Protein AF-A0A3C2E4Z4-F1 (afdb_monomer_lite)

Sequence (171 aa):
MTAFDACGIAFDSTAMPGRRRVDGERMVDWLDTPCHAYRPSKADHRVPGSPAHEVVEIPMSMLKVKARYDAEPFLRYLDLSYRTEAVAGGMDALVSAARSLVTVTHPSALMPEFAPKGGHGLLSFDLANMTRTLRLLAEAADAAGRDLRFVTLAALGEACRERLERHVPAA

Structure (mmCIF, N/CA/C/O backbone):
data_AF-A0A3C2E4Z4-F1
#
_entry.id   AF-A0A3C2E4Z4-F1
#
loop_
_atom_site.group_PDB
_atom_site.id
_atom_site.type_symbol
_atom_site.label_atom_id
_atom_site.label_alt_id
_atom_site.label_comp_id
_atom_site.label_asym_id
_atom_site.label_entity_id
_atom_site.label_seq_id
_atom_site.pdbx_PDB_ins_code
_atom_site.Cartn_x
_atom_site.Cartn_y
_atom_site.Cartn_z
_atom_site.occupancy
_atom_site.B_iso_or_equiv
_atom_site.auth_seq_id
_atom_site.auth_comp_id
_atom_site.auth_asym_id
_atom_site.auth_atom_id
_atom_site.pdbx_PDB_model_num
ATOM 1 N N . MET A 1 1 ? -9.376 -15.173 10.700 1.00 88.56 1 MET A N 1
ATOM 2 C CA . MET A 1 1 ? -9.407 -14.349 11.925 1.00 88.56 1 MET A CA 1
ATOM 3 C C . MET A 1 1 ? -9.448 -15.169 13.212 1.00 88.56 1 MET A C 1
ATOM 5 O O . MET A 1 1 ? -8.577 -14.955 14.032 1.00 88.56 1 MET A O 1
ATOM 9 N N . THR A 1 2 ? -10.310 -16.180 13.389 1.00 88.44 2 THR A N 1
ATOM 10 C CA . THR A 1 2 ? -10.285 -17.016 14.621 1.00 88.44 2 THR A CA 1
ATOM 11 C C . THR A 1 2 ? -8.916 -17.636 14.934 1.00 88.44 2 THR A C 1
ATOM 13 O O . THR A 1 2 ? -8.474 -17.613 16.076 1.00 88.44 2 THR A O 1
ATOM 16 N N . ALA A 1 3 ? -8.217 -18.159 13.920 1.00 93.50 3 ALA A N 1
ATOM 17 C CA . ALA A 1 3 ? -6.856 -18.671 14.098 1.00 93.50 3 ALA A CA 1
ATOM 18 C C . ALA A 1 3 ? -5.860 -17.573 14.513 1.00 93.50 3 ALA A C 1
ATOM 20 O O . ALA A 1 3 ? -4.919 -17.852 15.241 1.00 93.50 3 ALA A O 1
ATOM 21 N N . PHE A 1 4 ? -6.075 -16.327 14.079 1.00 92.06 4 PHE A N 1
ATOM 22 C CA . PHE A 1 4 ? -5.218 -15.199 14.448 1.00 92.06 4 PHE A CA 1
ATOM 23 C C . PHE A 1 4 ? -5.392 -14.864 15.924 1.00 92.06 4 PHE A C 1
ATOM 25 O O . PHE A 1 4 ? -4.394 -14.800 16.638 1.00 92.06 4 PHE A O 1
ATOM 32 N N . ASP A 1 5 ? -6.641 -14.770 16.390 1.00 90.25 5 ASP A N 1
ATOM 33 C CA . ASP A 1 5 ? -6.947 -14.572 17.809 1.00 90.25 5 ASP A CA 1
ATOM 34 C C . ASP A 1 5 ? -6.328 -15.698 18.660 1.00 90.25 5 ASP A C 1
ATOM 36 O O . ASP A 1 5 ? -5.656 -15.436 19.653 1.00 90.25 5 ASP A O 1
ATOM 40 N N . ALA A 1 6 ? -6.481 -16.958 18.231 1.00 94.94 6 ALA A N 1
ATOM 41 C CA . ALA A 1 6 ? -5.932 -18.118 18.938 1.00 94.94 6 ALA A CA 1
ATOM 42 C C . ALA A 1 6 ? -4.392 -18.130 18.994 1.00 94.94 6 ALA A C 1
ATOM 44 O O . ALA A 1 6 ? -3.815 -18.607 19.969 1.00 94.94 6 ALA A O 1
ATOM 45 N N . CYS A 1 7 ? -3.723 -17.605 17.965 1.00 97.00 7 CYS A N 1
ATOM 46 C CA . CYS A 1 7 ? -2.266 -17.483 17.917 1.00 97.00 7 CYS A CA 1
ATOM 47 C C . CYS A 1 7 ? -1.732 -16.205 18.586 1.00 97.00 7 CYS A C 1
ATOM 49 O O . CYS A 1 7 ? -0.517 -16.017 18.623 1.00 97.00 7 CYS A O 1
ATOM 51 N N . GLY A 1 8 ? -2.599 -15.319 19.087 1.00 95.81 8 GLY A N 1
ATOM 52 C CA . GLY A 1 8 ? -2.188 -14.033 19.655 1.00 95.81 8 GLY A CA 1
ATOM 53 C C . GLY A 1 8 ? -1.666 -13.038 18.612 1.00 95.81 8 GLY A C 1
ATOM 54 O O . GLY A 1 8 ? -0.859 -12.167 18.937 1.00 95.81 8 GLY A O 1
ATOM 55 N N . ILE A 1 9 ? -2.096 -13.160 17.351 1.00 97.06 9 ILE A N 1
ATOM 56 C CA . ILE A 1 9 ? -1.759 -12.193 16.304 1.00 97.06 9 ILE A CA 1
ATOM 57 C C . ILE A 1 9 ? -2.541 -10.905 16.565 1.00 97.06 9 ILE A C 1
ATOM 59 O O . ILE A 1 9 ? -3.761 -10.849 16.442 1.00 97.06 9 ILE A O 1
ATOM 63 N N . ALA A 1 10 ? -1.803 -9.857 16.916 1.00 97.25 10 ALA A N 1
ATOM 64 C CA . ALA A 1 10 ? -2.344 -8.553 17.275 1.00 97.25 10 ALA A CA 1
ATOM 65 C C . ALA A 1 10 ? -2.836 -7.728 16.073 1.00 97.25 10 ALA A C 1
ATOM 67 O O . ALA A 1 10 ? -3.807 -6.976 16.194 1.00 97.25 10 ALA A O 1
ATOM 68 N N . PHE A 1 11 ? -2.139 -7.838 14.942 1.00 97.75 11 PHE A N 1
ATOM 69 C CA . PHE A 1 11 ? -2.318 -6.988 13.768 1.00 97.75 11 PHE A CA 1
ATOM 70 C C . PHE A 1 11 ? -2.181 -7.808 12.494 1.00 97.75 11 PHE A C 1
ATOM 72 O O . PHE A 1 11 ? -1.282 -8.645 12.406 1.00 97.75 11 PHE A O 1
ATOM 79 N N . ASP A 1 12 ? -3.018 -7.512 11.507 1.00 97.25 12 ASP A N 1
ATOM 80 C CA . ASP A 1 12 ? -2.921 -8.076 10.164 1.00 97.25 12 ASP A CA 1
ATOM 81 C C . ASP A 1 12 ? -3.009 -6.983 9.091 1.00 97.25 12 ASP A C 1
ATOM 83 O O . ASP A 1 12 ? -3.464 -5.869 9.353 1.00 97.25 12 ASP A O 1
ATOM 87 N N . SER A 1 13 ? -2.501 -7.276 7.896 1.00 97.12 13 SER A N 1
ATOM 88 C CA . SER A 1 13 ? -2.550 -6.370 6.747 1.00 97.12 13 SER A CA 1
ATOM 89 C C . SER A 1 13 ? -2.710 -7.155 5.448 1.00 97.12 13 SER A C 1
ATOM 91 O O . SER A 1 13 ? -1.925 -7.018 4.507 1.00 97.12 13 SER A O 1
ATOM 93 N N . THR A 1 14 ? -3.699 -8.046 5.408 1.00 95.00 14 THR A N 1
ATOM 94 C CA . THR A 1 14 ? -3.990 -8.868 4.223 1.00 95.00 14 THR A CA 1
ATOM 95 C C . THR A 1 14 ? -5.145 -8.318 3.394 1.00 95.00 14 THR A C 1
ATOM 97 O O . THR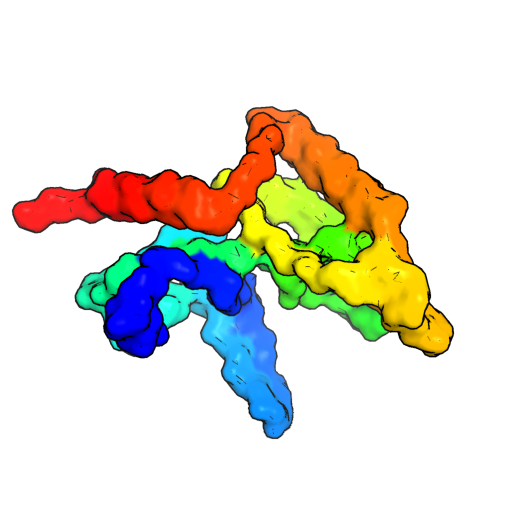 A 1 14 ? -5.245 -8.621 2.198 1.00 95.00 14 THR A O 1
ATOM 100 N N . ALA A 1 15 ? -5.990 -7.476 3.990 1.00 96.62 15 ALA A N 1
ATOM 101 C CA . ALA A 1 15 ? 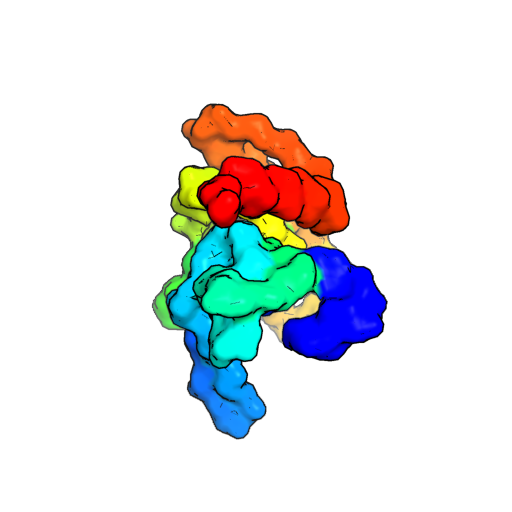-7.107 -6.835 3.323 1.00 96.62 15 ALA A CA 1
ATOM 102 C C . ALA A 1 15 ? -6.650 -5.945 2.157 1.00 96.62 15 ALA A C 1
ATOM 104 O O . ALA A 1 15 ? -5.736 -5.126 2.285 1.00 96.62 15 ALA A O 1
ATOM 105 N N . MET A 1 16 ? -7.349 -6.054 1.022 1.00 96.81 16 MET A N 1
ATOM 106 C CA . MET A 1 16 ? -7.125 -5.240 -0.181 1.00 96.81 16 MET A CA 1
ATOM 107 C C . MET A 1 16 ? -8.406 -4.477 -0.563 1.00 96.81 16 MET A C 1
ATOM 109 O O . MET A 1 16 ? -9.099 -4.897 -1.491 1.00 96.81 16 MET A O 1
ATOM 113 N N . PRO A 1 17 ? -8.735 -3.373 0.131 1.00 96.94 17 PRO A N 1
ATOM 114 C CA . PRO A 1 17 ? -9.995 -2.643 -0.022 1.00 96.94 17 PRO A CA 1
ATOM 115 C C . PRO A 1 17 ? -10.382 -2.362 -1.474 1.00 96.94 17 PRO A C 1
ATOM 117 O O . PRO A 1 17 ? -9.558 -1.918 -2.273 1.00 96.94 17 PRO A O 1
ATOM 120 N N . GLY A 1 18 ? -11.641 -2.626 -1.826 1.00 94.88 18 GLY A N 1
ATOM 121 C CA . GLY A 1 18 ? -12.184 -2.396 -3.166 1.00 94.88 18 GLY A CA 1
ATOM 122 C C . GLY A 1 18 ? -11.714 -3.395 -4.230 1.00 94.88 18 GLY A C 1
ATOM 123 O O . GLY A 1 18 ? -12.079 -3.262 -5.401 1.00 94.88 18 GLY A O 1
ATOM 124 N N . ARG A 1 19 ? -10.902 -4.399 -3.872 1.00 93.06 19 ARG A N 1
ATOM 125 C CA . ARG A 1 19 ? -10.440 -5.420 -4.815 1.00 93.06 19 ARG A CA 1
ATOM 126 C C . ARG A 1 19 ? -11.401 -6.600 -4.846 1.00 93.06 19 ARG A C 1
ATOM 128 O O . ARG A 1 19 ? -11.597 -7.283 -3.848 1.00 93.06 19 ARG A O 1
ATOM 135 N N . ARG A 1 20 ? -11.880 -6.926 -6.044 1.00 92.69 20 ARG A N 1
ATOM 136 C CA . ARG A 1 20 ? -12.512 -8.211 -6.341 1.00 92.69 20 ARG A CA 1
ATOM 137 C C . ARG A 1 20 ? -11.785 -8.888 -7.486 1.00 92.69 20 ARG A C 1
ATOM 139 O O . ARG A 1 20 ? -11.514 -8.265 -8.509 1.00 92.69 20 ARG A O 1
ATOM 146 N N . ARG A 1 21 ? -11.450 -10.158 -7.306 1.00 86.00 21 ARG A N 1
ATOM 147 C CA . ARG A 1 21 ? -10.878 -11.023 -8.335 1.00 86.00 21 ARG A CA 1
ATOM 148 C C . ARG A 1 21 ? -11.624 -12.344 -8.289 1.00 86.00 21 ARG A C 1
ATOM 150 O O . ARG A 1 21 ? -11.639 -13.008 -7.259 1.00 86.00 21 ARG A O 1
ATOM 157 N N . VAL A 1 22 ? -12.244 -12.694 -9.405 1.00 84.12 22 VAL A N 1
ATOM 158 C CA . VAL A 1 22 ? -12.874 -13.995 -9.609 1.00 84.12 22 VAL A CA 1
ATOM 159 C C . VAL A 1 22 ? -12.199 -14.593 -10.830 1.00 84.12 22 VAL A C 1
ATOM 161 O O . VAL A 1 22 ? -12.406 -14.111 -11.941 1.00 84.12 22 VAL A O 1
ATOM 164 N N . ASP A 1 23 ? -11.336 -15.578 -10.617 1.00 82.88 23 ASP A N 1
ATOM 165 C CA . ASP A 1 23 ? -10.755 -16.374 -11.693 1.00 82.88 23 ASP A CA 1
ATOM 166 C C . ASP A 1 23 ? -10.918 -17.873 -11.409 1.00 82.88 23 ASP A C 1
ATOM 168 O O . ASP A 1 23 ? -11.503 -18.264 -10.398 1.00 82.88 23 ASP A O 1
ATOM 172 N N . GLY A 1 24 ? -10.451 -18.714 -12.335 1.00 75.56 24 GLY A N 1
ATOM 173 C CA . GLY A 1 24 ? -10.587 -20.168 -12.236 1.00 75.56 24 GLY A CA 1
ATOM 174 C C . GLY A 1 24 ? -9.790 -20.817 -11.098 1.00 75.56 24 GLY A C 1
ATOM 175 O O . GLY A 1 24 ? -9.964 -22.009 -10.868 1.00 75.56 24 GLY A O 1
ATOM 176 N N . GLU A 1 25 ? -8.935 -20.070 -10.391 1.00 77.56 25 GLU A N 1
ATOM 177 C CA . GLU A 1 25 ? -8.094 -20.593 -9.308 1.00 77.56 25 GLU A CA 1
ATOM 178 C C . GLU A 1 25 ? -8.497 -20.046 -7.935 1.00 77.56 25 GLU A C 1
ATOM 180 O O . GLU A 1 25 ? -8.413 -20.764 -6.936 1.00 77.56 25 GLU A O 1
ATOM 185 N N . ARG A 1 26 ? -8.882 -18.765 -7.847 1.00 75.81 26 ARG A N 1
ATOM 186 C CA . ARG A 1 26 ? -9.131 -18.068 -6.580 1.00 75.81 26 ARG A CA 1
ATOM 187 C C . ARG A 1 26 ? -10.270 -17.058 -6.695 1.00 75.81 26 ARG A C 1
ATOM 189 O O . ARG A 1 26 ? -10.350 -16.256 -7.625 1.00 75.81 26 ARG A O 1
ATOM 196 N N . MET A 1 27 ? -11.091 -17.027 -5.649 1.00 84.75 27 MET A N 1
ATOM 197 C CA . MET A 1 27 ? -12.010 -15.928 -5.380 1.00 84.75 27 MET A CA 1
ATOM 198 C C . MET A 1 27 ? -11.427 -15.061 -4.265 1.00 84.75 27 MET A C 1
ATOM 200 O O . MET A 1 27 ? -11.152 -15.544 -3.169 1.00 84.75 27 MET A O 1
ATOM 204 N N . VAL A 1 28 ? -11.230 -13.780 -4.556 1.00 88.00 28 VAL A N 1
ATOM 205 C CA . VAL A 1 28 ? -10.873 -12.749 -3.581 1.00 88.00 28 VAL A CA 1
ATOM 206 C C . VAL A 1 28 ? -11.931 -11.662 -3.674 1.00 88.00 28 VAL A C 1
ATOM 208 O O . VAL A 1 28 ? -12.137 -11.104 -4.752 1.00 88.00 28 VAL A O 1
ATOM 211 N N . ASP A 1 29 ? -12.588 -11.353 -2.562 1.00 93.69 29 ASP A N 1
ATOM 212 C CA . ASP A 1 29 ? -13.596 -10.300 -2.491 1.00 93.69 29 ASP A CA 1
ATOM 213 C C . ASP A 1 29 ? -13.361 -9.425 -1.260 1.00 93.69 29 ASP A C 1
ATOM 215 O O . ASP A 1 29 ? -13.545 -9.866 -0.131 1.00 93.69 29 ASP A O 1
ATOM 219 N N . TRP A 1 30 ? -12.957 -8.184 -1.507 1.00 95.75 30 TRP A N 1
ATOM 220 C CA . TRP A 1 30 ? -12.745 -7.133 -0.516 1.00 95.75 30 TRP A CA 1
ATOM 221 C C . TRP A 1 30 ? -13.512 -5.858 -0.898 1.00 95.75 30 TRP A C 1
ATOM 223 O O . TRP A 1 30 ? -13.077 -4.752 -0.573 1.00 95.75 30 TRP A O 1
ATOM 233 N N . LEU A 1 31 ? -14.616 -5.981 -1.651 1.00 95.75 31 LEU A N 1
ATOM 234 C CA . LEU A 1 31 ? -15.387 -4.816 -2.107 1.00 95.75 31 LEU A CA 1
ATOM 235 C C . LEU A 1 31 ? -15.894 -3.964 -0.944 1.00 95.75 31 LEU A C 1
ATOM 237 O O . LEU A 1 31 ? -15.792 -2.742 -1.000 1.00 95.75 31 LEU A O 1
ATOM 241 N N . ASP A 1 32 ? -16.379 -4.619 0.108 1.00 95.88 32 ASP A N 1
ATOM 242 C CA . ASP A 1 32 ? -17.008 -3.964 1.260 1.00 95.88 32 ASP A CA 1
ATOM 243 C C . ASP A 1 32 ? -15.990 -3.510 2.319 1.00 95.88 32 ASP A C 1
ATOM 245 O O . ASP A 1 32 ? -16.353 -2.949 3.352 1.00 95.88 32 ASP A O 1
ATOM 249 N N . THR A 1 33 ? -14.701 -3.764 2.086 1.00 97.56 33 THR A N 1
ATOM 250 C CA . THR A 1 33 ? -13.665 -3.533 3.088 1.00 97.56 33 THR A CA 1
ATOM 251 C C . THR A 1 33 ? -13.281 -2.067 3.187 1.00 97.56 33 THR A C 1
ATOM 253 O O . THR A 1 33 ? -12.958 -1.450 2.168 1.00 97.56 33 THR A O 1
ATOM 256 N N . PRO A 1 34 ? -13.269 -1.487 4.403 1.00 96.44 34 PRO A N 1
ATOM 257 C CA . PRO A 1 34 ? -12.885 -0.098 4.580 1.00 96.44 34 PRO A CA 1
ATOM 258 C C . PRO A 1 34 ? -11.404 0.112 4.251 1.00 96.44 34 PRO A C 1
ATOM 260 O O . PRO A 1 34 ? -10.569 -0.766 4.438 1.00 96.44 34 PRO A O 1
ATOM 263 N N . CYS A 1 35 ? -11.048 1.323 3.831 1.00 96.12 35 CYS A N 1
ATOM 264 C CA . CYS A 1 35 ? -9.656 1.725 3.599 1.00 96.12 35 CYS A CA 1
ATOM 265 C C . CYS A 1 35 ? -8.929 2.205 4.872 1.00 96.12 35 CYS A C 1
ATOM 267 O O . CYS A 1 35 ? -7.887 2.855 4.788 1.00 96.12 35 CYS A O 1
ATOM 269 N N . HIS A 1 36 ? -9.497 1.953 6.052 1.00 96.00 36 HIS A N 1
ATOM 270 C CA . HIS A 1 36 ? -8.947 2.339 7.349 1.00 96.00 36 HIS A CA 1
ATOM 271 C C . HIS A 1 36 ? -8.918 1.136 8.287 1.00 96.00 36 HIS A C 1
ATOM 273 O O . HIS A 1 36 ? -9.640 0.166 8.076 1.00 96.00 36 HIS A O 1
ATOM 279 N N . ALA A 1 37 ? -8.075 1.206 9.319 1.00 97.38 37 ALA A N 1
ATOM 280 C CA . ALA A 1 37 ? -7.940 0.117 10.274 1.00 97.38 37 ALA A CA 1
ATOM 281 C C . ALA A 1 37 ? -9.257 -0.162 11.011 1.00 97.38 37 ALA A C 1
ATOM 283 O O . ALA A 1 37 ? -9.954 0.776 11.401 1.00 97.38 37 ALA A O 1
ATOM 284 N N . TYR A 1 38 ? -9.575 -1.437 11.222 1.00 97.38 38 TYR A N 1
ATOM 285 C CA . TYR A 1 38 ? -10.826 -1.873 11.841 1.00 97.38 38 TYR A CA 1
ATOM 286 C C . TYR A 1 38 ? -10.649 -3.177 12.626 1.00 97.38 38 TYR A C 1
ATOM 288 O O . TYR A 1 38 ? -9.681 -3.908 12.429 1.00 97.38 38 TYR A O 1
ATOM 296 N N . ARG A 1 39 ? -11.593 -3.473 13.527 1.00 97.38 39 ARG A N 1
ATOM 297 C CA . ARG A 1 39 ? -11.728 -4.809 14.126 1.00 97.38 39 ARG A CA 1
ATOM 298 C C . ARG A 1 39 ? -12.703 -5.628 13.274 1.00 97.38 39 ARG A C 1
ATOM 300 O O . ARG A 1 39 ? -13.865 -5.220 13.176 1.00 97.38 39 ARG A O 1
ATOM 307 N N . PRO A 1 40 ? -12.270 -6.732 12.642 1.00 97.44 40 PRO A N 1
ATOM 308 C CA . PRO A 1 40 ? -13.129 -7.537 11.781 1.00 97.44 40 PRO A CA 1
ATOM 309 C C . PRO A 1 40 ? -14.350 -8.086 12.518 1.00 97.44 40 PRO A C 1
ATOM 311 O O . PRO A 1 40 ? -14.220 -8.618 13.618 1.00 97.44 40 PRO A O 1
ATOM 314 N N . SER A 1 41 ? -15.532 -8.008 11.908 1.00 97.50 41 SER A N 1
ATOM 315 C CA . SER A 1 41 ? -16.733 -8.671 12.423 1.00 97.50 41 SER A CA 1
ATOM 316 C C . SER A 1 41 ? -16.538 -10.187 12.463 1.00 97.50 41 SER A C 1
ATOM 318 O O . SER A 1 41 ? -15.949 -10.767 11.548 1.00 97.50 41 SER A O 1
ATOM 320 N N . LYS A 1 42 ? -17.096 -10.857 13.480 1.00 96.44 42 LYS A N 1
ATOM 321 C CA . LYS A 1 42 ? -17.122 -12.331 13.519 1.00 96.44 42 LYS A CA 1
ATOM 322 C C . LYS A 1 42 ? -18.004 -12.940 12.426 1.00 96.44 42 LYS A C 1
ATOM 324 O O . LYS A 1 42 ? -17.790 -14.088 12.050 1.00 96.44 42 LYS A O 1
ATOM 329 N N . ALA A 1 43 ? -18.999 -12.195 11.941 1.00 96.88 43 ALA A N 1
ATOM 330 C CA . ALA A 1 43 ? -19.909 -12.655 10.892 1.00 96.88 43 ALA A CA 1
ATOM 331 C C . ALA A 1 43 ? -19.331 -12.454 9.482 1.00 96.88 43 ALA A C 1
ATOM 333 O O . ALA A 1 43 ? -19.550 -13.283 8.604 1.00 96.88 43 ALA A O 1
ATOM 334 N N . ASP A 1 44 ? -18.581 -11.370 9.274 1.00 96.38 44 ASP A N 1
ATOM 335 C CA . ASP A 1 44 ? -17.911 -11.062 8.010 1.00 96.38 44 ASP A CA 1
ATOM 336 C C . ASP A 1 44 ? -16.616 -10.283 8.278 1.00 96.38 44 ASP A C 1
ATOM 338 O O . ASP A 1 44 ? -16.627 -9.086 8.562 1.00 96.38 44 ASP A O 1
ATOM 342 N N . HIS A 1 45 ? -15.475 -10.963 8.162 1.00 95.62 45 HIS A N 1
ATOM 343 C CA . HIS A 1 45 ? -14.164 -10.381 8.457 1.00 95.62 45 HIS A CA 1
ATOM 344 C C . HIS A 1 45 ? -13.780 -9.201 7.545 1.00 95.62 45 HIS A C 1
ATOM 346 O O . HIS A 1 45 ? -12.812 -8.491 7.822 1.00 95.62 45 HIS A O 1
ATOM 352 N N . ARG A 1 46 ? -14.510 -8.983 6.449 1.00 96.81 46 ARG A N 1
ATOM 353 C CA . ARG A 1 46 ? -14.254 -7.896 5.503 1.00 96.81 46 ARG A CA 1
ATOM 354 C C . ARG A 1 46 ? -14.715 -6.544 6.031 1.00 96.81 46 ARG A C 1
ATOM 356 O O . ARG A 1 46 ? -14.246 -5.536 5.521 1.00 96.81 46 ARG A O 1
ATOM 363 N N . VAL A 1 47 ? -15.604 -6.513 7.024 1.00 97.50 47 VAL A N 1
ATOM 364 C CA . VAL A 1 47 ? -16.223 -5.287 7.547 1.00 97.50 47 VAL A CA 1
ATOM 365 C C . VAL A 1 47 ? -16.017 -5.155 9.060 1.00 97.50 47 VAL A C 1
ATOM 367 O O . VAL A 1 47 ? -15.840 -6.164 9.750 1.00 97.50 47 VAL A O 1
ATOM 370 N N . PRO A 1 48 ? -16.048 -3.929 9.616 1.00 97.19 48 PRO A N 1
ATOM 371 C CA . PRO A 1 48 ? -16.150 -3.746 11.059 1.00 97.19 48 PRO A CA 1
ATOM 372 C C . PRO A 1 48 ? -17.466 -4.325 11.584 1.00 97.19 48 PRO A C 1
ATOM 374 O O . PRO A 1 48 ? -18.492 -4.273 10.906 1.00 97.19 48 PRO A O 1
ATOM 377 N N . GLY A 1 49 ? -17.473 -4.837 12.812 1.00 93.56 49 GLY A N 1
ATOM 378 C CA . GLY A 1 49 ? -18.722 -5.270 13.432 1.00 93.56 49 GLY A CA 1
ATOM 379 C C . GLY A 1 49 ? -18.633 -5.494 14.929 1.00 93.56 49 GLY A C 1
ATOM 380 O O . GLY A 1 49 ? -17.574 -5.374 15.532 1.00 93.56 49 GLY A O 1
ATOM 381 N N . SER A 1 50 ? -19.783 -5.819 15.514 1.00 92.69 50 SER A N 1
ATOM 382 C CA . SER A 1 50 ? -19.931 -6.258 16.898 1.00 92.69 50 SER A CA 1
ATOM 383 C C . SER A 1 50 ? -20.887 -7.458 16.904 1.00 92.69 50 SER A C 1
ATOM 385 O O . SER A 1 50 ? -22.016 -7.313 16.433 1.00 92.69 50 SER A O 1
ATOM 387 N N . PRO A 1 51 ? -20.465 -8.651 17.359 1.00 95.31 51 PRO A N 1
ATOM 388 C CA . PRO A 1 51 ? -19.160 -8.957 17.948 1.00 95.31 51 PRO A CA 1
ATOM 389 C C . PRO A 1 51 ? -18.008 -8.932 16.923 1.00 95.31 51 PRO A C 1
ATOM 391 O O . PRO A 1 51 ? -18.188 -9.301 15.761 1.00 95.31 51 PRO A O 1
ATOM 394 N N . ALA A 1 52 ? -16.816 -8.539 17.380 1.00 96.81 52 ALA A N 1
ATOM 395 C CA . ALA A 1 52 ? -15.598 -8.433 16.570 1.00 96.81 52 ALA A CA 1
ATOM 396 C C . ALA A 1 52 ? -14.528 -9.458 16.983 1.00 96.81 52 ALA A C 1
ATOM 398 O O . ALA A 1 52 ? -14.610 -10.055 18.058 1.00 96.81 52 ALA A O 1
ATOM 399 N N . HIS A 1 53 ? -13.532 -9.647 16.124 1.00 96.56 53 HIS A N 1
ATOM 400 C CA . HIS A 1 53 ? -12.257 -10.281 16.452 1.00 96.56 53 HIS A CA 1
ATOM 401 C C . HIS A 1 53 ? -11.330 -9.320 17.218 1.00 96.56 53 HIS A C 1
ATOM 403 O O . HIS A 1 53 ? -11.505 -8.100 17.155 1.00 96.56 53 HIS A O 1
ATOM 409 N N . GLU A 1 54 ? -10.343 -9.876 17.927 1.00 95.19 54 GLU A N 1
ATOM 410 C CA . GLU A 1 54 ? -9.364 -9.091 18.695 1.00 95.19 54 GLU A CA 1
ATOM 411 C C . GLU A 1 54 ? -8.281 -8.498 17.787 1.00 9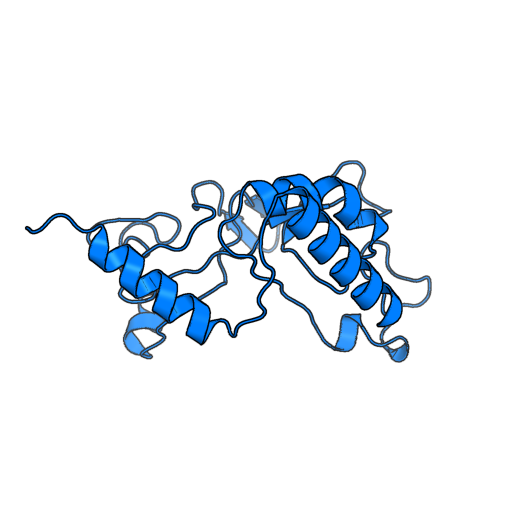5.19 54 GLU A C 1
ATOM 413 O O . GLU A 1 54 ? -7.819 -7.373 18.015 1.00 95.19 54 GLU A O 1
ATOM 418 N N . VAL A 1 55 ? -7.901 -9.237 16.736 1.00 97.00 55 VAL A N 1
ATOM 419 C CA . VAL A 1 55 ? -6.970 -8.746 15.715 1.00 97.00 55 VAL A CA 1
ATOM 420 C C . VAL A 1 55 ? -7.477 -7.440 15.098 1.00 97.00 55 VAL A C 1
ATOM 422 O O . VAL A 1 55 ? -8.649 -7.299 14.745 1.00 97.00 55 VAL A O 1
ATOM 425 N N . VAL A 1 56 ? -6.576 -6.470 14.952 1.00 97.56 56 VAL A N 1
ATOM 426 C CA . VAL A 1 56 ? -6.852 -5.240 14.205 1.00 97.56 56 VAL A CA 1
ATOM 427 C C . VAL A 1 56 ? -6.333 -5.414 12.783 1.00 97.56 56 VAL A C 1
ATOM 429 O O . VAL A 1 56 ? -5.135 -5.599 12.570 1.00 97.56 56 VAL A O 1
ATOM 432 N N . GLU A 1 57 ? -7.235 -5.321 11.813 1.00 98.00 57 GLU A N 1
ATOM 433 C CA . GLU A 1 57 ? -6.878 -5.276 10.399 1.00 98.00 57 GLU A CA 1
ATOM 434 C C . GLU A 1 57 ? -6.407 -3.863 10.050 1.00 98.00 57 GLU A C 1
ATOM 436 O O . GLU A 1 57 ? -7.082 -2.877 10.359 1.00 98.00 57 GLU A O 1
ATOM 441 N N . ILE A 1 58 ? -5.259 -3.755 9.387 1.00 98.19 58 ILE A N 1
ATOM 442 C CA . ILE A 1 58 ? -4.694 -2.521 8.840 1.00 98.19 58 ILE A CA 1
ATOM 443 C C . ILE A 1 58 ? -4.605 -2.723 7.326 1.00 98.19 58 ILE A C 1
ATOM 445 O O . ILE A 1 58 ? -3.601 -3.243 6.841 1.00 98.19 58 ILE A O 1
ATOM 449 N N . PRO A 1 59 ? -5.637 -2.344 6.560 1.00 97.69 59 PRO A N 1
ATOM 450 C CA . PRO A 1 59 ? -5.706 -2.699 5.150 1.00 97.69 59 PRO A CA 1
ATOM 451 C C . PRO A 1 59 ? -4.523 -2.175 4.334 1.00 97.69 59 PRO A C 1
ATOM 453 O O . PRO A 1 59 ? -4.007 -1.082 4.595 1.00 97.69 59 PRO A O 1
ATOM 456 N N . MET A 1 60 ? -4.124 -2.932 3.310 1.00 98.06 60 MET A N 1
ATOM 457 C CA . MET A 1 60 ? -3.117 -2.480 2.353 1.00 98.06 60 MET A CA 1
ATOM 458 C C . MET A 1 60 ? -3.571 -1.183 1.678 1.00 98.06 60 MET A C 1
ATOM 460 O O . MET A 1 60 ? -4.754 -0.994 1.381 1.00 98.06 60 MET A O 1
ATOM 464 N N . SER A 1 61 ? -2.628 -0.294 1.370 1.00 98.06 61 SER A N 1
ATOM 465 C CA . SER A 1 61 ? -2.945 0.890 0.576 1.00 98.06 61 SER A CA 1
ATOM 466 C C . SER A 1 61 ? -3.177 0.505 -0.870 1.00 98.06 61 SER A C 1
ATOM 468 O O . SER A 1 61 ? -2.296 -0.065 -1.504 1.00 98.06 61 SER A O 1
ATOM 470 N N . MET A 1 62 ? -4.350 0.841 -1.396 1.00 97.25 62 MET A N 1
ATOM 471 C CA . MET A 1 62 ? -4.763 0.485 -2.748 1.00 97.25 62 MET A CA 1
ATOM 472 C C . MET A 1 62 ? -4.804 1.731 -3.629 1.00 97.25 62 MET A C 1
ATOM 474 O O . MET A 1 62 ? -5.382 2.743 -3.242 1.00 97.25 62 MET A O 1
ATOM 478 N N . LEU A 1 63 ? -4.228 1.656 -4.826 1.00 96.44 63 LEU A N 1
ATOM 479 C CA . LEU A 1 63 ? -4.269 2.729 -5.820 1.00 96.44 63 LEU A CA 1
ATOM 480 C C . LEU A 1 63 ? -4.498 2.184 -7.228 1.00 96.44 63 LEU A C 1
ATOM 482 O O . LEU A 1 63 ? -4.269 1.004 -7.512 1.00 96.44 63 LEU A O 1
ATOM 486 N N . LYS A 1 64 ? -4.989 3.047 -8.118 1.00 95.44 64 LYS A N 1
ATOM 487 C CA . LYS A 1 64 ? -5.123 2.725 -9.539 1.00 95.44 64 LYS A CA 1
ATOM 488 C C . LYS A 1 64 ? -3.741 2.751 -10.184 1.00 95.44 64 LYS A C 1
ATOM 490 O O . LYS A 1 64 ? -3.064 3.771 -10.166 1.00 95.44 64 LYS A O 1
ATOM 495 N N . VAL A 1 65 ? -3.344 1.620 -10.750 1.00 96.88 65 VAL A N 1
ATOM 496 C CA . VAL A 1 65 ? -2.036 1.393 -11.363 1.00 96.88 65 VAL A CA 1
ATOM 497 C C . VAL A 1 65 ? -2.248 0.817 -12.753 1.00 96.88 65 VAL A C 1
ATOM 499 O O . VAL A 1 65 ? -3.008 -0.141 -12.917 1.00 96.88 65 VAL A O 1
ATOM 502 N N . LYS A 1 66 ? -1.558 1.374 -13.749 1.00 96.25 66 LYS A N 1
ATOM 503 C CA . LYS A 1 66 ? -1.591 0.873 -15.127 1.00 96.25 66 LYS A CA 1
ATOM 504 C C . LYS A 1 66 ? -0.239 0.271 -15.499 1.00 96.25 66 LYS A C 1
ATOM 506 O O . LYS A 1 66 ? 0.726 0.997 -15.726 1.00 96.25 66 LYS A O 1
ATOM 511 N N . ALA A 1 67 ? -0.160 -1.056 -15.561 1.00 96.75 67 ALA A N 1
ATOM 512 C CA . ALA A 1 67 ? 0.994 -1.735 -16.140 1.00 96.75 67 ALA A CA 1
ATOM 513 C C . ALA A 1 67 ? 1.022 -1.548 -17.664 1.00 96.75 67 ALA A C 1
ATOM 515 O O . ALA A 1 67 ? -0.002 -1.290 -18.293 1.00 96.75 67 ALA A O 1
ATOM 516 N N . ARG A 1 68 ? 2.183 -1.752 -18.294 1.00 95.94 68 ARG A N 1
ATOM 517 C CA . ARG A 1 68 ? 2.333 -1.614 -19.759 1.00 95.94 68 ARG A CA 1
ATOM 518 C C . ARG A 1 68 ? 1.445 -2.559 -20.574 1.00 95.94 68 ARG A C 1
ATOM 520 O O . ARG A 1 68 ? 1.128 -2.251 -21.714 1.00 95.94 68 ARG A O 1
ATOM 527 N N . TYR A 1 69 ? 1.086 -3.703 -19.999 1.00 95.56 69 TYR A N 1
ATOM 528 C CA . TYR A 1 69 ? 0.203 -4.695 -20.614 1.00 95.56 69 TYR A CA 1
ATOM 529 C C . TYR A 1 69 ? -1.274 -4.498 -20.240 1.00 95.56 69 TYR A C 1
ATOM 531 O O . TYR A 1 69 ? -2.126 -5.220 -20.748 1.00 95.56 69 TYR A O 1
ATOM 539 N N . ASP A 1 70 ? -1.587 -3.564 -19.337 1.00 95.50 70 ASP A N 1
ATOM 540 C CA . ASP A 1 70 ? -2.961 -3.314 -18.921 1.00 95.50 70 ASP A CA 1
ATOM 541 C C . ASP A 1 70 ? -3.663 -2.425 -19.962 1.00 95.50 70 ASP A C 1
ATOM 543 O O . ASP A 1 70 ? -3.160 -1.359 -20.335 1.00 95.50 70 ASP A O 1
ATOM 547 N N . ALA A 1 71 ? -4.862 -2.823 -20.395 1.00 95.31 71 ALA A N 1
ATOM 548 C CA . ALA A 1 71 ? -5.705 -1.982 -21.249 1.00 95.31 71 ALA A CA 1
ATOM 549 C C . ALA A 1 71 ? -6.135 -0.694 -20.512 1.00 95.31 71 ALA A C 1
ATOM 551 O O . ALA A 1 71 ? -6.078 0.410 -21.064 1.00 95.31 71 ALA A O 1
ATOM 552 N N . GLU A 1 72 ? -6.462 -0.824 -19.226 1.00 95.06 72 GLU A N 1
ATOM 553 C CA . GLU A 1 72 ? -6.929 0.241 -18.336 1.00 95.06 72 GLU A CA 1
ATOM 554 C C . GLU A 1 72 ? -6.307 0.123 -16.928 1.00 95.06 72 GLU A C 1
ATOM 556 O O . GLU A 1 72 ? -5.790 -0.936 -16.577 1.00 95.06 72 GLU A O 1
ATOM 561 N N . PRO A 1 73 ? -6.310 1.184 -16.098 1.00 94.38 73 PRO A N 1
ATOM 562 C CA . PRO A 1 73 ? -5.766 1.111 -14.742 1.00 94.38 73 PRO A CA 1
ATOM 563 C C . PRO A 1 73 ? -6.557 0.166 -13.8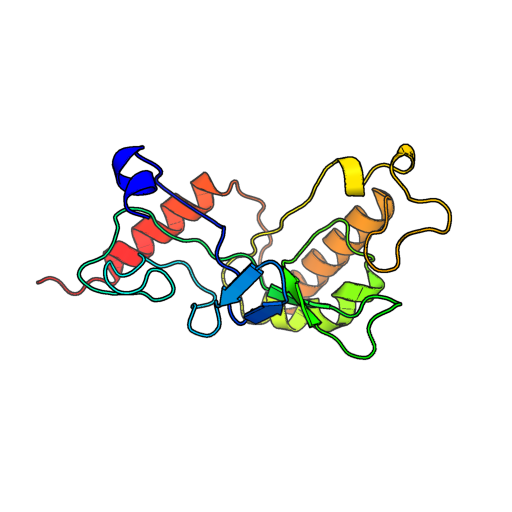20 1.00 94.38 73 PRO A C 1
ATOM 565 O O . PRO A 1 73 ? -7.762 0.332 -13.608 1.00 94.38 73 PRO A O 1
ATOM 568 N N . PHE A 1 74 ? -5.854 -0.752 -13.154 1.00 93.44 74 PHE A N 1
ATOM 569 C CA . PHE A 1 74 ? -6.428 -1.658 -12.156 1.00 93.44 74 PHE A CA 1
ATOM 570 C C . PHE A 1 74 ? -6.120 -1.214 -10.733 1.00 93.44 74 PHE A C 1
ATOM 572 O O . PHE A 1 74 ? -5.120 -0.553 -10.470 1.00 93.44 74 PHE A O 1
ATOM 579 N N . LEU A 1 75 ? -6.974 -1.610 -9.790 1.00 94.88 75 LEU A N 1
ATOM 580 C CA . LEU A 1 75 ? -6.708 -1.388 -8.374 1.00 94.88 75 LEU A CA 1
ATOM 581 C C . LEU A 1 75 ? -5.666 -2.407 -7.886 1.00 94.88 75 LEU A C 1
ATOM 583 O O . LEU A 1 75 ? -5.909 -3.616 -7.913 1.00 94.88 75 LEU A O 1
ATOM 587 N N . ARG A 1 76 ? -4.497 -1.921 -7.467 1.00 96.12 76 ARG A N 1
ATOM 588 C CA . ARG A 1 76 ? -3.380 -2.728 -6.954 1.00 96.12 76 ARG A CA 1
ATOM 589 C C . ARG A 1 76 ? -2.940 -2.174 -5.603 1.00 96.12 76 ARG A C 1
ATOM 591 O O . ARG A 1 76 ? -3.180 -1.003 -5.322 1.00 96.12 76 ARG A O 1
ATOM 598 N N . TYR A 1 77 ? -2.332 -3.009 -4.766 1.00 96.88 77 TYR A N 1
ATOM 599 C CA . TYR A 1 77 ? -1.703 -2.508 -3.547 1.00 96.88 77 TYR A CA 1
ATOM 600 C C . TYR A 1 77 ? -0.475 -1.668 -3.916 1.00 96.88 77 TYR A C 1
ATOM 602 O O . TYR A 1 77 ? 0.137 -1.878 -4.968 1.00 96.88 77 TYR A O 1
ATOM 610 N N . LEU A 1 78 ? -0.122 -0.709 -3.068 1.00 97.62 78 LEU A N 1
ATOM 611 C CA . LEU A 1 78 ? 1.066 0.107 -3.244 1.00 97.62 78 LEU A CA 1
ATOM 612 C C . LEU A 1 78 ? 2.307 -0.761 -3.025 1.00 97.62 78 LEU A C 1
ATOM 614 O O . LEU A 1 78 ? 2.556 -1.254 -1.924 1.00 97.62 78 LEU A O 1
ATOM 618 N N . ASP A 1 79 ? 3.088 -0.927 -4.085 1.00 97.94 79 ASP A N 1
ATOM 619 C CA . ASP A 1 79 ? 4.357 -1.642 -4.062 1.00 97.94 79 ASP A CA 1
ATOM 620 C C . ASP A 1 79 ? 5.468 -0.731 -4.573 1.00 97.94 79 ASP A C 1
ATOM 622 O O . ASP A 1 79 ? 5.391 -0.193 -5.680 1.00 97.94 79 ASP A O 1
ATOM 626 N N . LEU A 1 80 ? 6.508 -0.543 -3.761 1.00 97.62 80 LEU A N 1
ATOM 627 C CA . LEU A 1 80 ? 7.609 0.363 -4.085 1.00 97.62 80 LEU A CA 1
ATOM 628 C C . LEU A 1 80 ? 8.496 -0.166 -5.220 1.00 97.62 80 LEU A C 1
ATOM 630 O O . LEU A 1 80 ? 9.263 0.599 -5.804 1.00 97.62 80 LEU A O 1
ATOM 634 N N . SER A 1 81 ? 8.375 -1.451 -5.567 1.00 97.94 81 SER A N 1
ATOM 635 C CA . SER A 1 81 ? 9.051 -2.044 -6.724 1.00 97.94 81 SER A CA 1
ATOM 636 C C . SER A 1 81 ? 8.345 -1.767 -8.056 1.00 97.94 81 SER A C 1
ATOM 638 O O . SER A 1 81 ? 8.937 -1.996 -9.121 1.00 97.94 81 SER A O 1
ATOM 640 N N . TYR A 1 82 ? 7.105 -1.259 -8.038 1.00 98.19 82 TYR A N 1
ATOM 641 C CA . TYR A 1 82 ? 6.409 -0.856 -9.259 1.00 98.19 82 TYR A CA 1
ATOM 642 C C . TYR A 1 82 ? 7.165 0.272 -9.957 1.00 98.19 82 TYR A C 1
ATOM 644 O O . TYR A 1 82 ? 7.722 1.175 -9.333 1.00 98.19 82 TYR A O 1
ATOM 652 N N . ARG A 1 83 ? 7.163 0.224 -11.287 1.00 97.94 83 ARG A N 1
ATOM 653 C CA . ARG A 1 83 ? 7.606 1.305 -12.166 1.00 97.94 83 ARG A CA 1
ATOM 654 C C . ARG A 1 83 ? 6.964 2.617 -11.731 1.00 97.94 83 ARG A C 1
ATOM 656 O O . ARG A 1 83 ? 5.739 2.681 -11.619 1.00 97.94 83 ARG A O 1
ATOM 663 N N . THR A 1 84 ? 7.775 3.650 -11.501 1.00 98.06 84 THR A N 1
ATOM 664 C CA . THR A 1 84 ? 7.277 4.942 -11.008 1.00 98.06 84 THR A CA 1
ATOM 665 C C . THR A 1 84 ? 6.200 5.509 -11.940 1.00 98.06 84 THR A C 1
ATOM 667 O O . THR A 1 84 ? 5.187 6.015 -11.464 1.00 98.06 84 THR A O 1
ATOM 670 N N . GLU A 1 85 ? 6.338 5.324 -13.260 1.00 97.06 85 GLU A N 1
ATOM 671 C CA . GLU A 1 85 ? 5.338 5.768 -14.237 1.00 97.06 85 GLU A CA 1
ATOM 672 C C . GLU A 1 85 ? 3.962 5.093 -14.074 1.00 97.06 85 GLU A C 1
ATOM 674 O O . GLU A 1 85 ? 2.942 5.689 -14.407 1.00 97.06 85 GLU A O 1
ATOM 679 N N . ALA A 1 86 ? 3.914 3.868 -13.542 1.00 97.50 86 ALA A N 1
ATOM 680 C CA . ALA A 1 86 ? 2.672 3.114 -13.383 1.00 97.50 86 ALA A CA 1
ATOM 681 C C . ALA A 1 86 ? 1.852 3.577 -12.168 1.00 97.50 86 ALA A C 1
ATOM 683 O O . ALA A 1 86 ? 0.631 3.414 -12.165 1.00 97.50 86 ALA A O 1
ATOM 684 N N . VAL A 1 87 ? 2.517 4.129 -11.145 1.00 97.12 87 VAL A N 1
ATOM 685 C CA . VAL A 1 87 ? 1.893 4.581 -9.887 1.00 97.12 87 VAL A CA 1
ATOM 686 C C . VAL A 1 87 ? 1.680 6.093 -9.826 1.00 97.12 87 VAL A C 1
ATOM 688 O O . VAL A 1 87 ? 0.841 6.543 -9.049 1.00 97.12 87 VAL A O 1
ATOM 691 N N . ALA A 1 88 ? 2.390 6.868 -10.655 1.00 96.00 88 ALA A N 1
ATOM 692 C CA . ALA A 1 88 ? 2.369 8.331 -10.641 1.00 96.00 88 ALA A CA 1
ATOM 693 C C . ALA A 1 88 ? 0.953 8.922 -10.645 1.00 96.00 88 ALA A C 1
ATOM 695 O O . ALA A 1 88 ? 0.621 9.724 -9.780 1.00 96.00 88 ALA A O 1
ATOM 696 N N . GLY A 1 89 ? 0.084 8.455 -11.547 1.00 93.44 89 GLY A N 1
ATOM 697 C CA . GLY A 1 89 ? -1.277 8.988 -11.675 1.00 93.44 89 GLY A CA 1
ATOM 698 C C . GLY A 1 89 ? -2.216 8.691 -10.498 1.00 93.44 89 GLY A C 1
ATOM 699 O O . GLY A 1 89 ? -3.299 9.263 -10.441 1.00 93.44 89 GLY A O 1
ATOM 700 N N . GLY A 1 90 ? -1.844 7.790 -9.581 1.00 93.38 90 GLY A N 1
ATOM 701 C CA . GLY A 1 90 ? -2.662 7.417 -8.423 1.00 93.38 90 GLY A CA 1
ATOM 702 C C . GLY A 1 90 ? -2.138 7.927 -7.079 1.00 93.38 90 GLY A C 1
ATOM 703 O O . GLY A 1 90 ? -2.837 7.768 -6.077 1.00 93.38 90 GLY A O 1
ATOM 704 N N . MET A 1 91 ? -0.930 8.500 -7.032 1.00 96.06 91 MET A N 1
ATOM 705 C CA . MET A 1 91 ? -0.255 8.811 -5.767 1.00 96.06 91 MET A CA 1
ATOM 706 C C . MET A 1 91 ? -0.947 9.939 -4.996 1.00 96.06 91 MET A C 1
ATOM 708 O O . MET A 1 91 ? -1.265 9.755 -3.824 1.00 96.06 91 MET A O 1
ATOM 712 N N . ASP A 1 92 ? -1.251 11.062 -5.649 1.00 95.00 92 ASP A N 1
ATOM 713 C CA . ASP A 1 92 ? -1.837 12.238 -4.986 1.00 95.00 92 ASP A CA 1
ATOM 714 C C . ASP A 1 92 ? -3.190 11.919 -4.345 1.00 95.00 92 ASP A C 1
ATOM 716 O O . ASP A 1 92 ? -3.458 12.282 -3.197 1.00 95.00 92 ASP A O 1
ATOM 720 N N . ALA A 1 93 ? -4.034 11.174 -5.066 1.00 94.31 93 ALA A N 1
ATOM 721 C CA . ALA A 1 93 ? -5.331 10.731 -4.571 1.00 94.31 93 ALA A CA 1
ATOM 722 C C . ALA A 1 93 ? -5.183 9.788 -3.367 1.00 94.31 93 ALA A C 1
ATOM 724 O O . ALA A 1 93 ? -5.909 9.925 -2.381 1.00 94.31 93 ALA A O 1
ATOM 725 N N . LEU A 1 94 ? -4.222 8.859 -3.422 1.00 95.75 94 LEU A N 1
ATOM 726 C CA . LEU A 1 94 ? -3.941 7.945 -2.319 1.00 95.75 94 LEU A CA 1
ATOM 727 C C . LEU A 1 94 ? -3.457 8.704 -1.073 1.00 95.75 94 LEU A C 1
ATOM 729 O O . LEU A 1 94 ? -3.984 8.491 0.019 1.00 95.75 94 LEU A O 1
ATOM 733 N N . VAL A 1 95 ? -2.481 9.600 -1.235 1.00 96.12 95 VAL A N 1
ATOM 734 C CA . VAL A 1 95 ? -1.915 10.399 -0.139 1.00 96.12 95 VAL A CA 1
ATOM 735 C C . VAL A 1 95 ? -2.961 11.338 0.459 1.00 96.12 95 VAL A C 1
ATOM 737 O O . VAL A 1 95 ? -2.993 11.512 1.676 1.00 96.12 95 VAL A O 1
ATOM 740 N N . SER A 1 96 ? -3.853 11.899 -0.354 1.00 92.50 96 SER A N 1
ATOM 741 C CA . SER A 1 96 ? -4.914 12.789 0.129 1.00 92.50 96 SER A CA 1
ATOM 742 C C . SER A 1 96 ? -6.003 12.046 0.911 1.00 92.50 96 SER A C 1
ATOM 744 O O . SER A 1 96 ? -6.522 12.568 1.895 1.00 92.50 96 SER A O 1
ATOM 746 N N . ALA A 1 97 ? -6.353 10.822 0.502 1.00 91.50 97 ALA A N 1
ATOM 747 C CA . ALA A 1 97 ? -7.456 10.068 1.101 1.00 91.50 97 ALA A CA 1
ATOM 748 C C . ALA A 1 97 ? -7.055 9.230 2.329 1.00 91.50 97 ALA A C 1
ATOM 750 O O . ALA A 1 97 ? -7.873 9.001 3.222 1.00 91.50 97 ALA A O 1
ATOM 751 N N . ALA A 1 98 ? -5.821 8.723 2.380 1.00 92.06 98 ALA A N 1
ATOM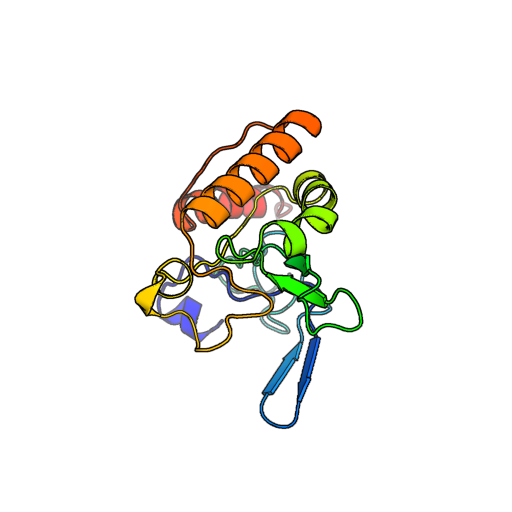 752 C CA . ALA A 1 98 ? -5.428 7.721 3.367 1.00 92.06 98 ALA A CA 1
ATOM 753 C C . ALA A 1 98 ? -4.732 8.334 4.587 1.00 92.06 98 ALA A C 1
ATOM 755 O O . ALA A 1 98 ? -3.727 9.028 4.473 1.00 92.06 98 ALA A O 1
ATOM 756 N N . ARG A 1 99 ? -5.179 8.000 5.802 1.00 89.94 99 ARG A N 1
ATOM 757 C CA . ARG A 1 99 ? -4.516 8.467 7.035 1.00 89.94 99 ARG A CA 1
ATOM 758 C C . ARG A 1 99 ? -3.110 7.885 7.214 1.00 89.94 99 ARG A C 1
ATOM 760 O O . ARG A 1 99 ? -2.229 8.567 7.728 1.00 89.94 99 ARG A O 1
ATOM 767 N N . SER A 1 100 ? -2.907 6.648 6.787 1.00 95.38 100 SER A N 1
ATOM 768 C CA . SER A 1 100 ? -1.633 5.932 6.806 1.00 95.38 100 SER A CA 1
ATOM 769 C C . SER A 1 100 ? -1.493 5.134 5.521 1.00 95.38 100 SER A C 1
ATOM 771 O O . SER A 1 100 ? -2.504 4.692 4.974 1.00 95.38 100 SER A O 1
ATOM 773 N N . LEU A 1 101 ? -0.254 4.921 5.080 1.00 97.25 101 LEU A N 1
ATOM 774 C CA . LEU A 1 101 ? 0.039 4.084 3.926 1.00 97.25 101 LEU A CA 1
ATOM 775 C C . LEU A 1 101 ? 0.711 2.780 4.355 1.00 97.25 101 LEU A C 1
ATOM 777 O O . LEU A 1 101 ? 1.637 2.805 5.163 1.00 97.25 101 LEU A O 1
ATOM 781 N N . VAL A 1 102 ? 0.258 1.660 3.796 1.00 98.06 102 VAL A N 1
ATOM 782 C CA . VAL A 1 102 ? 0.902 0.351 3.925 1.00 98.06 102 VAL A CA 1
ATOM 783 C C . VAL A 1 102 ? 1.379 -0.084 2.550 1.00 98.06 102 VAL A C 1
ATOM 785 O O . VAL A 1 102 ? 0.582 -0.229 1.622 1.00 98.06 102 VAL A O 1
ATOM 788 N N . THR A 1 103 ? 2.687 -0.291 2.436 1.00 97.06 103 THR A N 1
ATOM 789 C CA . THR A 1 103 ? 3.340 -0.729 1.203 1.00 97.06 103 THR A CA 1
ATOM 790 C C . THR A 1 103 ? 3.807 -2.169 1.331 1.00 97.06 103 THR A C 1
ATOM 792 O O . THR A 1 103 ? 4.352 -2.544 2.369 1.00 97.06 103 THR A O 1
ATOM 795 N N . VAL A 1 104 ? 3.692 -2.949 0.262 1.00 95.50 104 VAL A N 1
ATOM 796 C CA . VAL A 1 104 ? 4.273 -4.297 0.179 1.00 95.50 104 VAL A CA 1
ATOM 797 C C . VAL A 1 104 ? 5.436 -4.247 -0.793 1.00 95.50 104 VAL A C 1
ATOM 799 O O . VAL A 1 104 ? 5.299 -3.692 -1.872 1.00 95.50 104 VAL A O 1
ATOM 802 N N . THR A 1 105 ? 6.598 -4.791 -0.451 1.00 95.81 105 THR A N 1
ATOM 803 C CA . THR A 1 105 ? 7.734 -4.832 -1.381 1.00 95.81 105 THR A CA 1
ATOM 804 C C . THR A 1 105 ? 8.527 -6.103 -1.162 1.00 95.81 105 THR A C 1
ATOM 806 O O . THR A 1 105 ? 8.858 -6.456 -0.033 1.00 95.81 105 THR A O 1
ATOM 809 N N . HIS A 1 106 ? 8.825 -6.797 -2.255 1.00 95.56 106 HIS A N 1
ATOM 810 C CA . HIS A 1 106 ? 9.612 -8.023 -2.233 1.00 95.56 106 HIS A CA 1
ATOM 811 C C . HIS A 1 106 ? 11.056 -7.688 -2.619 1.00 95.56 106 HIS A C 1
ATOM 813 O O . HIS A 1 106 ? 11.247 -7.070 -3.667 1.00 95.56 106 HIS A O 1
ATOM 819 N N . PRO A 1 107 ? 12.076 -8.107 -1.844 1.00 95.75 107 PRO A N 1
ATOM 820 C CA . PRO A 1 107 ? 13.473 -7.813 -2.171 1.00 95.75 107 PRO A CA 1
ATOM 821 C C . PRO A 1 107 ? 13.869 -8.242 -3.589 1.00 95.75 107 PRO A C 1
ATOM 823 O O . PRO A 1 107 ? 14.496 -7.474 -4.311 1.00 95.75 107 PRO A O 1
ATOM 826 N N . SER A 1 108 ? 13.407 -9.412 -4.039 1.00 96.88 108 SER A N 1
ATOM 827 C CA . SER A 1 108 ? 13.659 -9.906 -5.399 1.00 96.88 108 SER A CA 1
ATOM 828 C C . SER A 1 108 ? 13.120 -8.980 -6.495 1.00 96.88 108 SER A C 1
ATOM 830 O O . SER A 1 108 ? 13.680 -8.939 -7.581 1.00 96.88 108 SER A O 1
ATOM 832 N N . ALA A 1 109 ? 12.078 -8.188 -6.229 1.00 97.19 109 ALA A N 1
ATOM 833 C CA . ALA A 1 109 ? 11.512 -7.245 -7.194 1.00 97.19 109 ALA A CA 1
ATOM 834 C C . ALA A 1 109 ? 12.297 -5.920 -7.301 1.00 97.19 109 ALA A C 1
ATOM 836 O O . ALA A 1 109 ? 11.936 -5.060 -8.107 1.00 97.19 109 ALA A O 1
ATOM 837 N N . LEU A 1 110 ? 13.357 -5.747 -6.505 1.00 96.94 110 LEU A N 1
ATOM 838 C CA . LEU A 1 110 ? 14.258 -4.586 -6.518 1.00 96.94 110 LEU A CA 1
ATOM 839 C C . LEU A 1 110 ? 15.649 -4.911 -7.082 1.00 96.94 110 LEU A C 1
ATOM 841 O O . LEU A 1 110 ? 16.482 -4.017 -7.217 1.00 96.94 110 LEU A O 1
ATOM 845 N N . MET A 1 111 ? 15.901 -6.185 -7.376 1.00 96.56 111 MET A N 1
ATOM 846 C CA . MET A 1 111 ? 17.219 -6.731 -7.677 1.00 96.56 111 MET A CA 1
ATOM 847 C C . MET A 1 111 ? 17.306 -7.110 -9.169 1.00 96.56 111 MET A C 1
ATOM 849 O O . MET A 1 111 ? 16.530 -7.965 -9.613 1.00 96.56 111 MET A O 1
ATOM 853 N N . PRO A 1 112 ? 18.207 -6.493 -9.962 1.00 96.56 112 PRO A N 1
ATOM 854 C CA . PRO A 1 112 ? 18.286 -6.703 -11.410 1.00 96.56 112 PRO A CA 1
ATOM 855 C C . PRO A 1 112 ? 18.478 -8.162 -11.841 1.00 96.56 112 PRO A C 1
ATOM 857 O O . PRO A 1 112 ? 17.992 -8.560 -12.897 1.00 96.56 112 PRO A O 1
ATOM 860 N N . GLU A 1 113 ? 19.155 -8.980 -11.037 1.00 96.75 113 GLU A N 1
ATOM 861 C CA . GLU A 1 113 ? 19.415 -10.395 -11.319 1.00 96.75 113 GLU A CA 1
ATOM 862 C C . GLU A 1 113 ? 18.150 -11.268 -11.339 1.00 96.75 113 GLU A C 1
ATOM 864 O O . GLU A 1 113 ? 18.155 -12.342 -11.940 1.00 96.75 113 GLU A O 1
ATOM 869 N N . PHE A 1 114 ? 17.053 -10.805 -10.730 1.00 97.06 114 PHE A N 1
ATOM 870 C CA . PHE A 1 114 ? 15.752 -11.478 -10.769 1.00 97.06 114 PHE A CA 1
ATOM 871 C C . PHE A 1 114 ? 14.850 -10.953 -11.892 1.00 97.06 114 PHE A C 1
ATOM 873 O O . PHE A 1 114 ? 13.726 -11.439 -12.055 1.00 97.06 114 PHE A O 1
ATOM 880 N N . ALA A 1 115 ? 15.311 -9.970 -12.672 1.00 96.94 115 ALA A N 1
ATOM 881 C CA . ALA A 1 115 ? 14.523 -9.420 -13.760 1.00 96.94 115 ALA A CA 1
ATOM 882 C C . ALA A 1 115 ? 14.275 -10.490 -14.843 1.00 96.94 115 ALA A C 1
ATOM 884 O O . ALA A 1 115 ? 15.215 -11.145 -15.306 1.00 96.94 115 ALA A O 1
ATOM 885 N N . PRO A 1 116 ? 13.024 -10.670 -15.305 1.00 96.19 116 PRO A N 1
ATOM 886 C CA . PRO A 1 116 ? 12.737 -11.611 -16.377 1.00 96.19 116 PRO A CA 1
ATOM 887 C C . PRO A 1 116 ? 13.394 -11.163 -17.688 1.00 96.19 116 PRO A C 1
ATOM 889 O O . PRO A 1 116 ? 13.509 -9.967 -17.977 1.00 96.19 116 PRO A O 1
ATOM 892 N N . LYS A 1 117 ? 13.772 -12.131 -18.532 1.00 93.50 117 LYS A N 1
ATOM 893 C CA . LYS A 1 117 ? 14.239 -11.852 -19.898 1.00 93.50 117 LYS A CA 1
ATOM 894 C C . LYS A 1 117 ? 13.137 -11.107 -20.664 1.00 93.50 117 LYS A C 1
ATOM 896 O O . LYS A 1 117 ? 12.021 -11.603 -20.763 1.00 93.50 117 LYS A O 1
ATOM 901 N N . GLY A 1 118 ? 13.452 -9.921 -21.189 1.00 92.81 118 GLY A N 1
ATOM 902 C CA . GLY A 1 118 ? 12.479 -9.024 -21.837 1.00 92.81 118 GLY A CA 1
ATOM 903 C C . GLY A 1 118 ? 11.864 -7.964 -20.911 1.00 92.81 118 GLY A C 1
ATOM 904 O O . GLY A 1 118 ? 11.124 -7.101 -21.377 1.00 92.81 118 GLY A O 1
ATOM 905 N N . GLY A 1 119 ? 12.215 -7.976 -19.622 1.00 93.69 119 GLY A N 1
ATOM 906 C CA . GLY A 1 119 ? 11.725 -7.026 -18.630 1.00 93.69 119 GLY A CA 1
ATOM 907 C C . GLY A 1 119 ? 10.296 -7.313 -18.168 1.00 93.69 119 GLY A C 1
ATOM 908 O O . GLY A 1 119 ? 9.608 -8.202 -18.663 1.00 93.69 119 GLY A O 1
ATOM 909 N N . HIS A 1 120 ? 9.844 -6.549 -17.174 1.00 96.38 120 HIS A N 1
ATOM 910 C CA . HIS A 1 120 ? 8.507 -6.684 -16.603 1.00 96.38 120 HIS A CA 1
ATOM 911 C C . HIS A 1 120 ? 7.684 -5.411 -16.839 1.00 96.38 120 HIS A C 1
ATOM 913 O O . HIS A 1 120 ? 8.188 -4.291 -16.712 1.00 96.38 120 HIS A O 1
ATOM 919 N N . GLY A 1 121 ? 6.407 -5.573 -17.203 1.00 96.06 121 GLY A N 1
ATOM 920 C CA . GLY A 1 121 ? 5.518 -4.459 -17.567 1.00 96.06 121 GLY A CA 1
ATOM 921 C C . GLY A 1 121 ? 5.027 -3.602 -16.393 1.00 96.06 121 GLY A C 1
ATOM 922 O O . GLY A 1 121 ? 4.519 -2.509 -16.622 1.00 96.06 121 GLY A O 1
ATOM 923 N N . LEU A 1 122 ? 5.186 -4.088 -15.157 1.00 97.50 122 LEU A N 1
ATOM 924 C CA . LEU A 1 122 ? 4.769 -3.418 -13.914 1.00 97.50 122 LEU A CA 1
ATOM 925 C C . LEU A 1 122 ? 5.936 -3.181 -12.941 1.00 97.50 122 LEU A C 1
ATOM 927 O O . LEU A 1 122 ? 6.226 -2.044 -12.614 1.00 97.50 122 LEU A O 1
ATOM 931 N N . LEU A 1 123 ? 6.607 -4.243 -12.490 1.00 97.94 123 LEU A N 1
ATOM 932 C CA . LEU A 1 123 ? 7.831 -4.205 -11.680 1.00 97.94 123 LEU A CA 1
ATOM 933 C C . LEU A 1 123 ? 9.039 -3.616 -12.427 1.00 97.94 123 LEU A C 1
ATOM 935 O O . LEU A 1 123 ? 9.159 -3.762 -13.647 1.00 97.94 123 LEU A O 1
ATOM 939 N N . SER A 1 124 ? 9.933 -2.981 -11.669 1.00 97.19 124 SER A N 1
ATOM 940 C CA . SER A 1 124 ? 11.133 -2.307 -12.177 1.00 97.19 124 SER A CA 1
ATOM 941 C C . SER A 1 124 ? 12.426 -3.116 -12.040 1.00 97.19 124 SER A C 1
ATOM 943 O O . SER A 1 124 ? 13.262 -2.999 -12.931 1.00 97.19 124 SER A O 1
ATOM 945 N N . PHE A 1 125 ? 12.574 -3.942 -10.992 1.00 97.88 125 PHE A N 1
ATOM 946 C CA . PHE A 1 125 ? 13.829 -4.640 -10.656 1.00 97.88 125 PHE A CA 1
ATOM 947 C C . PHE A 1 125 ? 15.022 -3.684 -10.489 1.00 97.88 125 PHE A C 1
ATOM 949 O O . PHE A 1 125 ? 16.140 -3.994 -10.891 1.00 97.88 125 PHE A O 1
ATOM 956 N N . ASP A 1 126 ? 14.762 -2.499 -9.927 1.00 96.31 126 ASP A N 1
ATOM 957 C CA . ASP A 1 126 ? 15.737 -1.414 -9.818 1.00 96.31 126 ASP A CA 1
ATOM 958 C C . ASP A 1 126 ? 15.518 -0.570 -8.548 1.00 96.31 126 ASP A C 1
ATOM 960 O O . ASP A 1 126 ? 14.459 0.033 -8.339 1.00 96.31 126 ASP A O 1
ATOM 964 N N . LEU A 1 127 ? 16.556 -0.468 -7.715 1.00 97.50 127 LEU A N 1
ATOM 965 C CA . LEU A 1 127 ? 16.548 0.344 -6.497 1.00 97.50 127 LEU A CA 1
ATOM 966 C C . LEU A 1 127 ? 16.454 1.854 -6.789 1.00 97.50 127 LEU A C 1
ATOM 968 O O . LEU A 1 127 ? 15.863 2.609 -6.007 1.00 97.50 127 LEU A O 1
ATOM 972 N N . ALA A 1 128 ? 16.988 2.317 -7.924 1.00 97.88 128 ALA A N 1
ATOM 973 C CA . ALA A 1 128 ? 16.857 3.715 -8.324 1.00 97.88 128 ALA A CA 1
ATOM 974 C C . ALA A 1 128 ? 15.392 4.058 -8.633 1.00 97.88 128 ALA A C 1
ATOM 976 O O . ALA A 1 128 ? 14.909 5.125 -8.248 1.00 97.88 128 ALA A O 1
ATOM 977 N N . ASN A 1 129 ? 14.646 3.134 -9.246 1.00 97.94 129 ASN A N 1
ATOM 978 C CA . ASN A 1 129 ? 13.210 3.286 -9.443 1.00 97.94 129 ASN A CA 1
ATOM 979 C C . ASN A 1 129 ? 12.437 3.361 -8.117 1.00 97.94 129 ASN A C 1
ATOM 981 O O . ASN A 1 129 ? 11.611 4.258 -7.959 1.00 97.94 129 ASN A O 1
ATOM 985 N N . MET A 1 130 ? 12.741 2.498 -7.143 1.00 97.69 130 MET A N 1
ATOM 986 C CA . MET A 1 130 ? 12.152 2.602 -5.799 1.00 97.69 130 MET A CA 1
ATOM 987 C C . MET A 1 130 ? 12.418 3.980 -5.171 1.00 97.69 130 MET A C 1
ATOM 989 O O . MET A 1 130 ? 11.509 4.594 -4.615 1.00 97.69 130 MET A O 1
ATOM 993 N N . THR A 1 131 ? 13.638 4.506 -5.316 1.00 98.00 131 THR A N 1
ATOM 994 C CA . THR A 1 131 ? 14.000 5.844 -4.818 1.00 98.00 131 THR A CA 1
ATOM 995 C C . THR A 1 131 ? 13.160 6.942 -5.477 1.00 98.00 131 THR A C 1
ATOM 997 O O . THR A 1 131 ? 12.699 7.854 -4.794 1.00 98.00 131 THR A O 1
ATOM 1000 N N . ARG A 1 132 ? 12.909 6.855 -6.791 1.00 98.38 132 ARG A N 1
ATOM 1001 C CA . ARG A 1 132 ? 12.007 7.786 -7.494 1.00 98.38 132 ARG A CA 1
ATOM 1002 C C . ARG A 1 132 ? 10.572 7.692 -6.978 1.00 98.38 132 ARG A C 1
ATOM 1004 O O . ARG A 1 132 ? 9.955 8.723 -6.746 1.00 98.38 132 ARG A O 1
ATOM 1011 N N . THR A 1 133 ? 10.065 6.484 -6.741 1.00 97.75 133 THR A N 1
ATOM 1012 C CA . THR A 1 133 ? 8.721 6.282 -6.177 1.00 97.75 133 THR A CA 1
ATOM 1013 C C . THR A 1 133 ? 8.602 6.852 -4.758 1.00 97.75 133 THR A C 1
ATOM 1015 O O . THR A 1 133 ? 7.583 7.450 -4.427 1.00 97.75 133 THR A O 1
ATOM 1018 N N . LEU A 1 134 ? 9.646 6.734 -3.930 1.00 97.69 134 LEU A N 1
ATOM 1019 C CA . LEU A 1 134 ? 9.680 7.358 -2.603 1.00 97.69 134 LEU A CA 1
ATOM 1020 C C . LEU A 1 134 ? 9.702 8.891 -2.671 1.00 97.69 134 LEU A C 1
ATOM 1022 O O . LEU A 1 134 ? 9.034 9.533 -1.866 1.00 97.69 134 LEU A O 1
ATOM 1026 N N . ARG A 1 135 ? 10.429 9.481 -3.631 1.00 98.00 135 ARG A N 1
ATOM 1027 C CA . ARG A 1 135 ? 10.408 10.937 -3.863 1.00 98.00 135 ARG A CA 1
ATOM 1028 C C . ARG A 1 135 ? 9.028 11.419 -4.281 1.00 98.00 135 ARG A C 1
ATOM 1030 O O . ARG A 1 135 ? 8.525 12.345 -3.668 1.00 98.00 135 ARG A O 1
ATOM 1037 N N . LEU A 1 136 ? 8.390 10.722 -5.220 1.00 97.56 136 LEU A N 1
ATOM 1038 C CA . LEU A 1 136 ? 7.013 11.000 -5.628 1.00 97.56 136 LEU A CA 1
ATOM 1039 C C . LEU A 1 136 ? 6.047 10.972 -4.428 1.00 97.56 136 LEU A C 1
ATOM 1041 O O . LEU A 1 136 ? 5.182 11.830 -4.309 1.00 97.56 136 LEU A O 1
ATOM 1045 N N . LEU A 1 137 ? 6.197 10.002 -3.521 1.00 97.06 137 LEU A N 1
ATOM 1046 C CA . LEU A 1 137 ? 5.377 9.922 -2.309 1.00 97.06 137 LEU A CA 1
ATOM 1047 C C . LEU A 1 137 ? 5.641 11.099 -1.357 1.00 97.06 137 LEU A C 1
ATOM 1049 O O . LEU A 1 137 ? 4.697 11.639 -0.785 1.00 97.06 137 LEU A O 1
ATOM 1053 N N . ALA A 1 138 ? 6.904 11.497 -1.187 1.00 97.31 138 ALA A N 1
ATOM 1054 C CA . ALA A 1 138 ? 7.273 12.648 -0.366 1.00 97.31 138 ALA A CA 1
ATOM 1055 C C . ALA A 1 138 ? 6.755 13.969 -0.958 1.00 97.31 138 ALA A C 1
ATOM 1057 O O . ALA A 1 138 ? 6.202 14.777 -0.223 1.00 97.31 138 ALA A O 1
ATOM 1058 N N . GLU A 1 139 ? 6.869 14.156 -2.273 1.00 97.31 139 GLU A N 1
ATOM 1059 C CA . GLU A 1 139 ? 6.332 15.310 -3.005 1.00 97.31 139 GLU A CA 1
ATOM 1060 C C . GLU A 1 139 ? 4.805 15.389 -2.876 1.00 97.31 139 GLU A C 1
ATOM 1062 O O . GLU A 1 139 ? 4.267 16.447 -2.561 1.00 97.31 139 GLU A O 1
ATOM 1067 N N . ALA A 1 140 ? 4.101 14.262 -3.031 1.00 97.06 140 ALA A N 1
ATOM 1068 C CA . ALA A 1 140 ? 2.652 14.201 -2.840 1.00 97.06 140 ALA A CA 1
ATOM 1069 C C . ALA A 1 140 ? 2.236 14.495 -1.385 1.00 97.06 140 ALA A C 1
ATOM 1071 O O . ALA A 1 140 ? 1.198 15.111 -1.146 1.00 97.06 140 ALA A O 1
ATOM 1072 N N . ALA A 1 141 ? 3.031 14.064 -0.398 1.00 96.88 141 ALA A N 1
ATOM 1073 C CA . ALA A 1 141 ? 2.789 14.370 1.012 1.00 96.88 141 ALA A CA 1
ATOM 1074 C C . ALA A 1 141 ? 2.992 15.861 1.313 1.00 96.88 141 ALA A C 1
ATOM 1076 O O . ALA A 1 141 ? 2.123 16.468 1.938 1.00 96.88 141 ALA A O 1
ATOM 1077 N N . ASP A 1 142 ? 4.077 16.453 0.810 1.00 96.94 142 ASP A N 1
ATOM 1078 C CA . ASP A 1 142 ? 4.373 17.883 0.938 1.00 96.94 142 ASP A CA 1
ATOM 1079 C C . ASP A 1 142 ? 3.273 18.741 0.294 1.00 96.94 142 ASP A C 1
ATOM 1081 O O . ASP A 1 142 ? 2.701 19.617 0.944 1.00 96.94 142 ASP A O 1
ATOM 1085 N N . ALA A 1 143 ? 2.861 18.401 -0.932 1.00 96.38 143 ALA A N 1
ATOM 1086 C CA . ALA A 1 143 ? 1.764 19.071 -1.631 1.00 96.38 143 ALA A CA 1
ATOM 1087 C C . ALA A 1 143 ? 0.420 18.974 -0.884 1.00 96.38 143 ALA A C 1
ATOM 1089 O O . ALA A 1 143 ? -0.405 19.885 -0.963 1.00 96.38 143 ALA A O 1
ATOM 1090 N N . ALA A 1 144 ? 0.199 17.889 -0.135 1.00 96.06 144 ALA A N 1
ATOM 1091 C CA . ALA A 1 144 ? -0.976 17.700 0.712 1.00 96.06 144 ALA A CA 1
ATOM 1092 C C . ALA A 1 144 ? -0.832 18.325 2.118 1.00 96.06 144 ALA A C 1
ATOM 1094 O O . ALA A 1 144 ? -1.744 18.185 2.937 1.00 96.06 144 ALA A O 1
ATOM 1095 N N . GLY A 1 145 ? 0.294 18.982 2.428 1.00 96.25 145 GLY A N 1
ATOM 1096 C CA . GLY A 1 145 ? 0.576 19.558 3.745 1.00 96.25 145 GLY A CA 1
ATOM 1097 C C . GLY A 1 145 ? 0.724 18.502 4.844 1.00 96.25 145 GLY A C 1
ATOM 1098 O O . GLY A 1 145 ? 0.246 18.698 5.963 1.00 96.25 145 GLY A O 1
ATOM 1099 N N . ARG A 1 146 ? 1.312 17.345 4.519 1.00 95.19 146 ARG A N 1
ATOM 1100 C CA . ARG A 1 146 ? 1.426 16.190 5.416 1.00 95.19 146 ARG A CA 1
ATOM 1101 C C . ARG A 1 146 ? 2.878 15.837 5.703 1.00 95.19 146 ARG A C 1
ATOM 1103 O O . ARG A 1 146 ? 3.662 15.599 4.791 1.00 95.19 146 ARG A O 1
ATOM 1110 N N . ASP A 1 147 ? 3.183 15.647 6.982 1.00 93.81 147 ASP A N 1
ATOM 1111 C CA . ASP A 1 147 ? 4.475 15.109 7.399 1.00 93.81 147 ASP A CA 1
ATOM 1112 C C . ASP A 1 147 ? 4.580 13.611 7.092 1.00 93.81 147 ASP A C 1
ATOM 1114 O O . ASP A 1 147 ? 3.713 12.806 7.463 1.00 93.81 147 ASP A O 1
ATOM 1118 N N . LEU A 1 148 ? 5.685 13.221 6.457 1.00 94.25 148 LEU A N 1
ATOM 1119 C CA . LEU A 1 148 ? 5.983 11.826 6.165 1.00 94.25 148 LEU A CA 1
ATOM 1120 C C . LEU A 1 148 ? 6.790 11.188 7.301 1.00 94.25 148 LEU A C 1
ATOM 1122 O O . LEU A 1 148 ? 7.884 11.633 7.643 1.00 94.25 148 LEU A O 1
ATOM 1126 N N . ARG A 1 149 ? 6.282 10.076 7.842 1.00 95.44 149 ARG A N 1
ATOM 1127 C CA . ARG A 1 149 ? 6.984 9.260 8.839 1.00 95.44 149 ARG A CA 1
ATOM 1128 C C . ARG A 1 149 ? 6.927 7.786 8.467 1.00 95.44 149 ARG A C 1
ATOM 1130 O O . ARG A 1 149 ? 5.848 7.221 8.314 1.00 95.44 149 ARG A O 1
ATOM 1137 N N . PHE A 1 150 ? 8.092 7.148 8.418 1.00 96.19 150 PHE A N 1
ATOM 1138 C CA . PHE A 1 150 ? 8.197 5.699 8.285 1.00 96.19 150 PHE A CA 1
ATOM 1139 C C . PHE A 1 150 ? 8.084 5.042 9.662 1.00 96.19 150 PHE A C 1
ATOM 1141 O O . PHE A 1 150 ? 8.757 5.438 10.616 1.00 96.19 150 PHE A O 1
ATOM 1148 N N . VAL A 1 151 ? 7.206 4.049 9.770 1.00 97.38 151 VAL A N 1
ATOM 1149 C CA . VAL A 1 151 ? 6.963 3.278 10.994 1.00 97.38 151 VAL A CA 1
ATOM 1150 C C . VAL A 1 151 ? 6.840 1.800 10.653 1.00 97.38 151 VAL A C 1
ATOM 1152 O O . VAL A 1 151 ? 6.579 1.434 9.508 1.00 97.38 151 VAL A O 1
ATOM 1155 N N . THR A 1 152 ? 7.012 0.939 11.651 1.00 97.62 152 THR A N 1
ATOM 1156 C CA . THR A 1 152 ? 6.698 -0.484 11.506 1.00 97.62 152 THR A CA 1
ATOM 1157 C C . THR A 1 152 ? 5.185 -0.699 11.530 1.00 97.62 152 THR A C 1
ATOM 1159 O O . THR A 1 152 ? 4.443 0.099 12.111 1.00 97.62 152 THR A O 1
ATOM 1162 N N . LEU A 1 153 ? 4.721 -1.814 10.954 1.00 96.88 153 LEU A N 1
ATOM 1163 C CA . LEU A 1 153 ? 3.305 -2.193 11.011 1.00 96.88 153 LEU A CA 1
ATOM 1164 C C . LEU A 1 153 ? 2.821 -2.358 12.460 1.00 96.88 153 LEU A C 1
ATOM 1166 O O . LEU A 1 153 ? 1.714 -1.945 12.778 1.00 96.88 153 LEU A O 1
ATOM 1170 N N . ALA A 1 154 ? 3.675 -2.874 13.350 1.00 97.25 154 ALA A N 1
ATOM 1171 C CA . ALA A 1 154 ? 3.371 -2.990 14.775 1.00 97.25 154 ALA A CA 1
ATOM 1172 C C . ALA A 1 154 ? 3.129 -1.619 15.431 1.00 97.25 154 ALA A C 1
ATOM 1174 O O . ALA A 1 154 ? 2.116 -1.428 16.096 1.00 97.25 154 ALA A O 1
ATOM 1175 N N . ALA A 1 155 ? 4.005 -0.635 15.194 1.00 98.00 155 ALA A N 1
ATOM 1176 C CA . ALA A 1 155 ? 3.835 0.710 15.747 1.00 98.00 155 ALA A CA 1
ATOM 1177 C C . ALA A 1 155 ? 2.589 1.420 15.186 1.00 98.00 155 ALA A C 1
ATOM 1179 O O . ALA A 1 155 ? 1.884 2.115 15.919 1.00 98.00 155 ALA A O 1
ATOM 1180 N N . LEU A 1 156 ? 2.296 1.233 13.893 1.00 97.69 156 LEU A N 1
ATOM 1181 C CA . LEU A 1 156 ? 1.053 1.719 13.293 1.00 97.69 156 LEU A CA 1
ATOM 1182 C C . LEU A 1 156 ? -0.172 1.033 13.915 1.00 97.69 156 LEU A C 1
ATOM 1184 O O . LEU A 1 156 ? -1.161 1.703 14.207 1.00 97.69 156 LEU A O 1
ATOM 1188 N N . GLY A 1 157 ? -0.092 -0.279 14.134 1.00 97.50 157 GLY A N 1
ATOM 1189 C CA . GLY A 1 157 ? -1.147 -1.088 14.727 1.00 97.50 157 GLY A CA 1
ATOM 1190 C C . GLY A 1 157 ? -1.525 -0.638 16.127 1.00 97.50 157 GLY A C 1
ATOM 1191 O O . GLY A 1 157 ? -2.709 -0.426 16.379 1.00 97.50 157 GLY A O 1
ATOM 1192 N N . GLU A 1 158 ? -0.547 -0.393 17.000 1.00 97.88 158 GLU A N 1
ATOM 1193 C CA . GLU A 1 158 ? -0.808 0.138 18.345 1.00 97.88 158 GLU A CA 1
ATOM 1194 C C . GLU A 1 158 ? -1.537 1.488 18.275 1.00 97.88 158 GLU A C 1
ATOM 1196 O O . GLU A 1 158 ? -2.603 1.669 18.864 1.00 97.88 158 GLU A O 1
ATOM 1201 N N . ALA A 1 159 ? -1.050 2.405 17.434 1.00 96.38 159 ALA A N 1
ATOM 1202 C CA . ALA A 1 159 ? -1.691 3.703 17.250 1.00 96.38 159 ALA A CA 1
ATOM 1203 C C . ALA A 1 159 ? -3.114 3.601 16.663 1.00 96.38 159 ALA A C 1
ATOM 1205 O O . ALA A 1 159 ? -3.941 4.488 16.895 1.00 96.38 159 ALA A O 1
ATOM 1206 N N . CYS A 1 160 ? -3.405 2.570 15.865 1.00 96.38 160 CYS A N 1
ATOM 1207 C CA . CYS A 1 160 ? -4.740 2.287 15.341 1.00 96.38 160 CYS A CA 1
ATOM 1208 C C . CYS A 1 160 ? -5.652 1.671 16.410 1.00 96.38 160 CYS A C 1
ATOM 1210 O O . CYS A 1 160 ? -6.791 2.120 16.540 1.00 96.38 160 CYS A O 1
ATOM 1212 N N . ARG A 1 161 ? -5.156 0.713 17.202 1.00 96.31 161 ARG A N 1
ATOM 1213 C CA . ARG A 1 161 ? -5.893 0.079 18.306 1.00 96.31 161 ARG A CA 1
ATOM 1214 C C . ARG A 1 161 ? -6.394 1.117 19.306 1.00 96.31 161 ARG A C 1
ATOM 1216 O O . ARG A 1 161 ? -7.597 1.190 19.540 1.00 96.31 161 ARG A O 1
ATOM 1223 N N . GLU A 1 162 ? -5.511 1.992 19.786 1.00 95.38 162 GLU A N 1
ATOM 1224 C CA . GLU A 1 162 ? -5.884 3.060 20.723 1.00 95.38 162 GLU A CA 1
ATOM 1225 C C . GLU A 1 162 ? -6.996 3.968 20.173 1.00 95.38 162 GLU A C 1
ATOM 1227 O O . GLU A 1 162 ? -7.854 4.460 20.905 1.00 95.38 162 GLU A O 1
ATOM 1232 N N . ARG A 1 163 ? -6.985 4.246 18.862 1.00 93.56 163 ARG A N 1
ATOM 1233 C CA . ARG A 1 163 ? -8.032 5.065 18.234 1.00 93.56 163 ARG A CA 1
ATOM 1234 C C . ARG A 1 163 ? -9.356 4.330 18.201 1.00 93.56 163 ARG A C 1
ATOM 1236 O O . ARG A 1 163 ? -10.366 4.961 18.488 1.00 93.56 163 ARG A O 1
ATOM 1243 N N . LEU A 1 164 ? -9.348 3.053 17.829 1.00 93.69 164 LEU A N 1
ATOM 1244 C CA . LEU A 1 164 ? -10.558 2.239 17.773 1.00 93.69 164 LEU A CA 1
ATOM 1245 C C . LEU A 1 164 ? -11.217 2.165 19.152 1.00 93.69 164 LEU A C 1
ATOM 1247 O O . LEU A 1 164 ? -12.425 2.338 19.247 1.00 93.69 164 LEU A O 1
ATOM 1251 N N . GLU A 1 165 ? -10.427 2.032 20.216 1.00 91.31 165 GLU A N 1
ATOM 1252 C CA . GLU A 1 165 ? -10.919 1.997 21.600 1.00 91.31 165 GLU A CA 1
ATOM 1253 C C . GLU A 1 165 ? -11.524 3.326 22.057 1.00 91.31 165 GLU A C 1
ATOM 1255 O O . GLU A 1 165 ? -12.568 3.331 22.702 1.00 91.31 165 GLU A O 1
ATOM 1260 N N . ARG A 1 166 ? -10.945 4.465 21.656 1.00 88.25 166 ARG A N 1
ATOM 1261 C CA . ARG A 1 166 ? -11.509 5.795 21.959 1.00 88.25 166 ARG A CA 1
ATOM 1262 C C . ARG A 1 166 ? -12.856 6.080 21.279 1.00 88.25 166 ARG A C 1
ATOM 1264 O O . ARG A 1 166 ? -13.535 7.012 21.695 1.00 88.25 166 ARG A O 1
ATOM 1271 N N . HIS A 1 167 ? -13.219 5.339 20.230 1.00 72.44 167 HIS A N 1
ATOM 1272 C CA . HIS A 1 167 ? -14.461 5.546 19.467 1.00 72.44 167 HIS A CA 1
ATOM 1273 C C . HIS A 1 167 ? -15.546 4.508 19.776 1.00 72.44 167 HIS A C 1
ATOM 1275 O O . HIS A 1 167 ? -16.612 4.564 19.166 1.00 72.44 167 HIS A O 1
ATOM 1281 N N . VAL A 1 168 ? -15.312 3.581 20.710 1.00 61.78 168 VAL A N 1
ATOM 1282 C CA . VAL A 1 168 ? -16.382 2.727 21.233 1.00 61.78 168 VAL A CA 1
ATOM 1283 C C . VAL A 1 168 ? -17.189 3.573 22.223 1.00 61.78 168 VAL A C 1
ATOM 1285 O O . VAL A 1 168 ? -16.620 4.006 23.227 1.00 61.78 168 VAL A O 1
ATOM 1288 N N . PRO A 1 169 ? -18.482 3.863 21.968 1.00 49.91 169 PRO A N 1
ATOM 1289 C CA . PRO A 1 169 ? -19.326 4.508 22.967 1.00 49.91 169 PRO A CA 1
ATOM 1290 C C . PRO A 1 169 ? -19.292 3.666 24.244 1.00 49.91 169 PRO A C 1
ATOM 1292 O O . PRO A 1 169 ? -19.386 2.441 24.158 1.00 49.91 169 PRO A O 1
ATOM 1295 N N . ALA A 1 170 ? -19.135 4.303 25.408 1.00 48.03 170 ALA A N 1
ATOM 1296 C CA . ALA A 1 170 ? -19.272 3.602 26.679 1.00 48.03 170 ALA A CA 1
ATOM 1297 C C . ALA A 1 170 ? -20.627 2.873 26.689 1.00 48.03 170 ALA A C 1
ATOM 1299 O O . ALA A 1 170 ? -21.652 3.493 26.397 1.00 48.03 170 ALA A O 1
ATOM 1300 N N . ALA A 1 171 ? -20.579 1.559 26.922 1.00 46.19 171 ALA A N 1
ATOM 1301 C CA . ALA A 1 171 ? -21.754 0.697 26.997 1.00 46.19 171 ALA A CA 1
ATOM 1302 C C . ALA A 1 171 ? -22.632 1.045 28.204 1.00 46.19 171 ALA A C 1
ATOM 1304 O O . ALA A 1 171 ? -22.062 1.438 29.250 1.00 46.19 171 ALA A O 1
#

pLDDT: mean 94.17, std 7.82, range [46.19, 98.38]

Radius of gyration: 17.45 Å; chains: 1; bounding box: 41×40×49 Å

Foldseek 3Di:
DVVCLVVVPAEDAPAQECDFDDDPPDTDDLPVADQAKEFADPVGRSDHDPVGGNHIYNYFQWWFFDFQPRPGTDIDGAELQWQLVRCLVTQLVSLLPHPDHDYDYDPLLQALVNADDVGGRTGDVHPVRSVVNVVSNVVSCVVNVHDDDDDDSVVVSVVR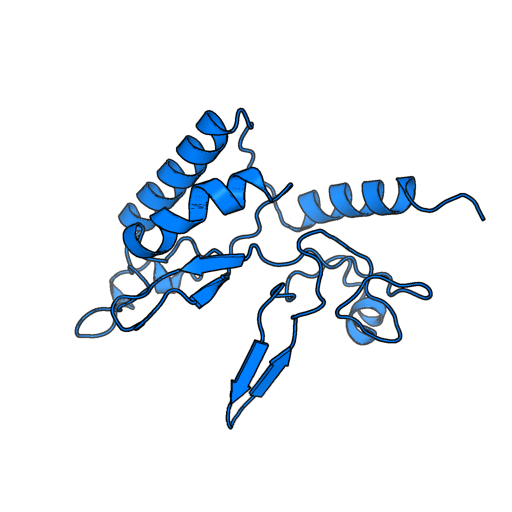VVVNVVPDPDD

Secondary structure (DSSP, 8-state):
-HHHHHTT--EE----TT-EEE-SS-EEE-TT--SS-BPBBSS-TTSB-SSB-SSEE-PPPEEEE--TT-SSPEEEE--TTB-HHHHHHHHHHHHHH-SS------GGGG-GGGPPTT--SSB---HHHHHHHHHHHHHHHHHTT-------HHHHHHHHHHHHHHTS---